Protein AF-A0A2G9TNI1-F1 (afdb_monomer_lite)

Secondary structure (DSSP, 8-state):
--HHHHHHHHHHHHHTT--EEE--GGGS-HHHHHHHHHHHHHTTSS-GGG-EEE-----TT--TTS-HHHHHHHHHHHHHTTS-S---BSS--HHHHHHHHTT-SS----B-

Sequence (112 aa):
TSPGEIKVALNAAIDAGYRLIDTAATYQNEEAIGETLKEMMNSGKVTRAELFITTKKNMKSQNHHVKVQDTWRGMEDVYKKGLTKAIGVSNYSPEQIERILKTSTVPIHNCQ

Foldseek 3Di:
DDLVVLLVVVVVCLVVPDQEAEEEVQVVCVVSNVVSVVVCCVVVSDHPVSHDYHYYYDCPDDDPVQALQNVVVVVVVCCVVVVDVAAAEEPDDPVSQVVNVVPDPHDHPDYD

pLDDT: mean 95.7, std 6.17, range [66.38, 98.69]

Structure (mmCIF, N/CA/C/O backbone):
data_AF-A0A2G9TNI1-F1
#
_entry.id   AF-A0A2G9TNI1-F1
#
loop_
_atom_site.group_PDB
_atom_site.id
_atom_site.type_symbol
_atom_site.label_atom_id
_atom_site.label_alt_id
_atom_site.label_comp_id
_atom_site.label_asym_id
_atom_site.label_entity_id
_atom_site.label_seq_id
_atom_site.pdbx_PDB_ins_code
_atom_site.Cartn_x
_atom_site.Cartn_y
_atom_site.Cartn_z
_atom_site.occupancy
_atom_site.B_iso_or_equiv
_atom_site.auth_seq_id
_atom_site.auth_comp_id
_atom_site.auth_asym_id
_atom_site.auth_atom_id
_atom_site.pdbx_PDB_model_num
ATOM 1 N N . THR A 1 1 ? -0.608 15.935 8.561 1.00 88.06 1 THR A N 1
ATOM 2 C CA . THR A 1 1 ? -1.802 15.654 9.380 1.00 88.06 1 THR A CA 1
ATOM 3 C C . THR A 1 1 ? -1.356 15.108 10.707 1.00 88.06 1 THR A C 1
ATOM 5 O O . THR A 1 1 ? -0.497 14.230 10.713 1.00 88.06 1 THR A O 1
ATOM 8 N N . SER A 1 2 ? -1.861 15.658 11.804 1.00 95.19 2 SER A N 1
ATOM 9 C CA . SER A 1 2 ? -1.506 15.203 13.151 1.00 95.19 2 SER A CA 1
ATOM 10 C C . SER A 1 2 ? -2.067 13.800 13.447 1.00 95.19 2 SER A C 1
ATOM 12 O O . SER A 1 2 ? -3.046 13.389 12.815 1.00 95.19 2 SER A O 1
ATOM 14 N N . PRO A 1 3 ? -1.503 13.061 14.423 1.00 96.75 3 PRO A N 1
ATOM 15 C CA . PRO A 1 3 ? -2.050 11.765 14.832 1.00 96.75 3 PRO A CA 1
ATOM 16 C C . PRO A 1 3 ? -3.519 11.830 15.277 1.00 96.75 3 PRO A C 1
ATOM 18 O O . PRO A 1 3 ? -4.310 10.956 14.929 1.00 96.75 3 PRO A O 1
ATOM 21 N N . GLY A 1 4 ? -3.911 12.895 15.988 1.00 96.88 4 GLY A N 1
ATOM 22 C CA . GLY A 1 4 ? -5.295 13.092 16.430 1.00 96.88 4 GLY A CA 1
ATOM 23 C C . GLY A 1 4 ? -6.272 13.250 15.262 1.00 96.88 4 GLY A C 1
ATOM 24 O O . GLY A 1 4 ? -7.307 12.587 15.229 1.00 96.88 4 GLY A O 1
ATOM 25 N N . GLU A 1 5 ? -5.918 14.058 14.262 1.00 98.00 5 GLU A N 1
ATOM 26 C CA . GLU A 1 5 ? -6.733 14.229 13.051 1.00 98.00 5 GLU A CA 1
ATOM 27 C C . GLU A 1 5 ? -6.846 12.929 12.242 1.00 98.00 5 GLU A C 1
ATOM 29 O O . GLU A 1 5 ? -7.920 12.620 11.730 1.00 98.00 5 GLU A O 1
ATOM 34 N N . ILE A 1 6 ? -5.772 12.134 12.163 1.00 98.19 6 ILE A N 1
ATOM 35 C CA . ILE A 1 6 ? -5.788 10.817 11.502 1.00 98.19 6 ILE A CA 1
ATOM 36 C C . ILE A 1 6 ? -6.761 9.875 12.203 1.00 98.19 6 ILE A C 1
ATOM 38 O O . ILE A 1 6 ? -7.570 9.225 11.540 1.00 98.19 6 ILE A O 1
ATOM 42 N N . LYS A 1 7 ? -6.730 9.838 13.539 1.00 98.12 7 LYS A N 1
ATOM 43 C CA . LYS A 1 7 ? -7.639 9.005 14.328 1.00 98.12 7 LYS A CA 1
ATOM 44 C C . LYS A 1 7 ? -9.099 9.383 14.102 1.00 98.12 7 LYS A C 1
ATOM 46 O O . LYS A 1 7 ? -9.932 8.494 13.915 1.00 98.12 7 LYS A O 1
ATOM 51 N N . VAL A 1 8 ? -9.407 10.680 14.089 1.00 98.56 8 VAL A N 1
ATOM 52 C CA . VAL A 1 8 ? -10.759 11.189 13.804 1.00 98.56 8 VAL A CA 1
ATOM 53 C C . VAL A 1 8 ? -11.194 10.805 12.388 1.00 98.56 8 VAL A C 1
ATOM 55 O O . VAL A 1 8 ? -12.265 10.222 12.217 1.00 98.56 8 VAL A O 1
ATOM 58 N N . ALA A 1 9 ? -10.349 11.062 11.387 1.00 98.50 9 ALA A N 1
ATOM 59 C CA . ALA A 1 9 ? -10.659 10.790 9.987 1.00 98.50 9 ALA A CA 1
ATOM 60 C C . ALA A 1 9 ? -10.880 9.295 9.711 1.00 98.50 9 ALA A C 1
ATOM 62 O O . ALA A 1 9 ? -11.858 8.927 9.062 1.00 98.50 9 ALA A O 1
ATOM 63 N N . LEU A 1 10 ? -10.014 8.421 10.236 1.00 98.44 10 LEU A N 1
ATOM 64 C CA . LEU A 1 10 ? -10.150 6.975 10.051 1.00 98.44 10 LEU A CA 1
ATOM 65 C C . LEU A 1 10 ? -11.392 6.422 10.750 1.00 98.44 10 LEU A C 1
ATOM 67 O O . LEU A 1 10 ? -12.065 5.572 10.175 1.00 98.44 10 LEU A O 1
ATOM 71 N N . ASN A 1 11 ? -11.730 6.902 11.953 1.00 98.31 11 ASN A N 1
ATOM 72 C CA . ASN A 1 11 ? -12.961 6.469 12.622 1.00 98.31 11 ASN A CA 1
ATOM 73 C C . ASN A 1 11 ? -14.185 6.824 11.782 1.00 98.31 11 ASN A C 1
ATOM 75 O O . ASN A 1 11 ? -14.967 5.934 11.461 1.00 98.31 11 ASN A O 1
ATOM 79 N N . ALA A 1 12 ? -14.291 8.088 11.364 1.00 98.69 12 ALA A N 1
ATOM 80 C CA . ALA A 1 12 ? -15.400 8.548 10.538 1.00 98.69 12 ALA A CA 1
ATOM 81 C C . ALA A 1 12 ? -15.510 7.756 9.223 1.00 98.69 12 ALA A C 1
ATOM 83 O O . ALA A 1 12 ? -16.606 7.353 8.841 1.00 98.69 12 ALA A O 1
ATOM 84 N N . ALA A 1 13 ? -14.387 7.482 8.550 1.00 98.69 13 ALA A N 1
ATOM 85 C CA . ALA A 1 13 ? -14.377 6.714 7.306 1.00 98.69 13 ALA A CA 1
ATOM 86 C C . ALA A 1 13 ? -14.834 5.257 7.510 1.00 98.69 13 ALA A C 1
ATOM 88 O O . ALA A 1 13 ? -15.675 4.764 6.758 1.00 98.69 13 ALA A O 1
ATOM 89 N N . ILE A 1 14 ? -14.319 4.568 8.533 1.00 98.44 14 ILE A N 1
ATOM 90 C CA . ILE A 1 14 ? -14.693 3.175 8.827 1.00 98.44 14 ILE A CA 1
ATOM 91 C C . ILE A 1 14 ? -16.171 3.072 9.224 1.00 98.44 14 ILE A C 1
ATOM 93 O O . ILE A 1 14 ? -16.853 2.162 8.740 1.00 98.44 14 ILE A O 1
ATOM 97 N N . ASP A 1 15 ? -16.664 4.014 10.036 1.00 98.44 15 ASP A N 1
ATOM 98 C CA . ASP A 1 15 ? -18.074 4.102 10.450 1.00 98.44 15 ASP A CA 1
ATOM 99 C C . ASP A 1 15 ? -19.000 4.385 9.259 1.00 98.44 15 ASP A C 1
ATOM 101 O O . ASP A 1 15 ? -20.104 3.851 9.188 1.00 98.44 15 ASP A O 1
ATOM 105 N N . ALA A 1 16 ? -18.523 5.147 8.272 1.00 98.62 16 ALA A N 1
ATOM 106 C CA . ALA A 1 16 ? -19.219 5.375 7.008 1.00 98.62 16 ALA A CA 1
ATOM 107 C C . ALA A 1 16 ? -19.125 4.193 6.017 1.00 98.62 16 ALA A C 1
ATOM 109 O O . ALA A 1 16 ? -19.655 4.279 4.911 1.00 98.62 16 ALA A O 1
ATOM 110 N N . GLY A 1 17 ? -18.455 3.094 6.381 1.00 98.44 17 GLY A N 1
ATOM 111 C CA . GLY A 1 17 ? -18.361 1.881 5.562 1.00 98.44 17 GLY A CA 1
ATOM 112 C C . GLY A 1 1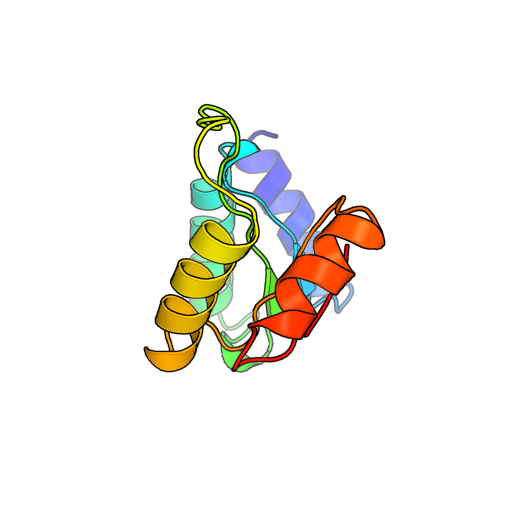7 ? -17.165 1.825 4.608 1.00 98.44 17 GLY A C 1
ATOM 113 O O . GLY A 1 17 ? -17.037 0.855 3.860 1.00 98.44 17 GLY A O 1
ATOM 114 N N . TYR A 1 18 ? -16.251 2.800 4.637 1.00 98.69 18 TYR A N 1
ATOM 115 C CA . TYR A 1 18 ? -15.033 2.725 3.829 1.00 98.69 18 TYR A CA 1
ATOM 116 C C . TYR A 1 18 ? -14.156 1.560 4.287 1.00 98.69 18 TYR A C 1
ATOM 118 O O . TYR A 1 18 ? -14.072 1.237 5.473 1.00 98.69 18 TYR A O 1
ATOM 126 N N . ARG A 1 19 ? -13.492 0.923 3.323 1.00 98.62 19 ARG A N 1
ATOM 127 C CA . ARG A 1 19 ? -12.570 -0.201 3.547 1.00 98.62 19 ARG A CA 1
ATOM 128 C C . ARG A 1 19 ? -11.253 -0.071 2.787 1.00 98.62 19 ARG A C 1
ATOM 130 O O . ARG A 1 19 ? -10.334 -0.848 3.025 1.00 98.62 19 ARG A O 1
ATOM 137 N N . LEU A 1 20 ? -11.146 0.930 1.914 1.00 98.56 20 LEU A N 1
ATOM 138 C CA . LEU A 1 20 ? -9.922 1.283 1.210 1.00 98.56 20 LEU A CA 1
ATOM 139 C C . LEU A 1 20 ? -9.258 2.469 1.909 1.00 98.56 20 LEU A C 1
ATOM 141 O O . LEU A 1 20 ? -9.889 3.505 2.107 1.00 98.56 20 LEU A O 1
ATOM 145 N N . ILE A 1 21 ? -7.982 2.315 2.251 1.00 98.44 21 ILE A N 1
ATOM 146 C CA . ILE A 1 21 ? -7.146 3.357 2.845 1.00 98.44 21 ILE A CA 1
ATOM 147 C C . ILE A 1 21 ? -5.941 3.561 1.933 1.00 98.44 21 ILE A C 1
ATOM 149 O O . ILE A 1 21 ? -5.129 2.655 1.753 1.00 98.44 21 ILE A O 1
ATOM 153 N N . ASP A 1 22 ? -5.829 4.752 1.354 1.00 98.44 22 ASP A N 1
ATOM 154 C CA . ASP A 1 22 ? -4.712 5.141 0.500 1.00 98.44 22 ASP A CA 1
ATOM 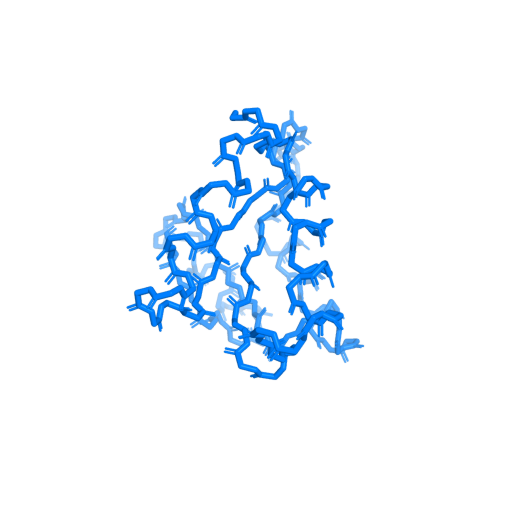155 C C . ASP A 1 22 ? -3.753 6.053 1.276 1.00 98.44 22 ASP A C 1
ATOM 157 O O . ASP A 1 22 ? -4.148 7.083 1.821 1.00 98.44 22 ASP A O 1
ATOM 161 N N . THR A 1 23 ? -2.488 5.652 1.358 1.00 98.06 23 THR A N 1
ATOM 162 C CA . THR A 1 23 ? -1.417 6.413 2.006 1.00 98.06 23 THR A CA 1
ATOM 163 C C . THR A 1 23 ? -0.146 6.406 1.147 1.00 98.06 23 THR A C 1
ATOM 165 O O . THR A 1 23 ? -0.122 5.882 0.029 1.00 98.06 23 THR A O 1
ATOM 168 N N . ALA A 1 24 ? 0.915 7.053 1.621 1.00 96.81 24 ALA A N 1
ATOM 169 C CA . ALA A 1 24 ? 2.231 7.076 1.002 1.00 96.81 24 ALA A CA 1
ATOM 170 C C . ALA A 1 24 ? 3.307 7.379 2.047 1.00 96.81 24 ALA A C 1
ATOM 172 O O . ALA A 1 24 ? 3.134 8.268 2.882 1.00 96.81 24 ALA A O 1
ATOM 173 N N . ALA A 1 25 ? 4.484 6.772 1.899 1.00 95.00 25 ALA A N 1
ATOM 174 C CA . ALA A 1 25 ? 5.617 7.028 2.789 1.00 95.00 25 ALA A CA 1
ATOM 175 C C . ALA A 1 25 ? 6.034 8.513 2.838 1.00 95.00 25 ALA A C 1
ATOM 177 O O . ALA A 1 25 ? 6.525 9.004 3.853 1.00 95.00 25 ALA A O 1
ATOM 178 N N . THR A 1 26 ? 5.810 9.274 1.758 1.00 94.62 26 THR A N 1
ATOM 179 C CA . THR A 1 26 ? 6.149 10.708 1.725 1.00 94.62 26 THR A CA 1
ATOM 180 C C . THR A 1 26 ? 5.290 11.563 2.664 1.00 94.62 26 THR A C 1
ATOM 182 O O . THR A 1 26 ? 5.725 12.651 3.053 1.00 94.62 26 THR A O 1
ATOM 185 N N . TYR A 1 27 ? 4.095 11.089 3.039 1.00 94.75 27 TYR A N 1
ATOM 186 C CA . TYR A 1 27 ? 3.189 11.802 3.942 1.00 94.75 27 TYR A CA 1
ATOM 187 C C . TYR A 1 27 ? 3.698 11.814 5.387 1.00 94.75 27 TYR A C 1
ATOM 189 O O . TYR A 1 27 ? 3.270 12.666 6.161 1.00 94.75 27 TYR A O 1
ATOM 197 N N . GLN A 1 28 ? 4.648 10.929 5.730 1.00 94.31 28 GLN A N 1
ATOM 198 C CA . GLN A 1 28 ? 5.302 10.871 7.047 1.00 94.31 28 GLN A CA 1
ATOM 199 C C . GLN A 1 28 ? 4.304 10.733 8.205 1.00 94.31 28 GLN A C 1
ATOM 201 O O . GLN A 1 28 ? 4.474 11.316 9.271 1.00 94.31 28 GLN A O 1
ATOM 206 N N . ASN A 1 29 ? 3.234 9.976 7.973 1.00 96.94 29 ASN A N 1
ATOM 207 C CA . ASN A 1 29 ? 2.162 9.760 8.937 1.00 96.94 29 ASN A CA 1
ATOM 208 C C . ASN A 1 29 ? 1.623 8.315 8.934 1.00 96.94 29 ASN A C 1
ATOM 210 O O . ASN A 1 29 ? 0.593 8.040 9.546 1.00 96.94 29 ASN A O 1
ATOM 214 N N . GLU A 1 30 ? 2.319 7.389 8.264 1.00 98.00 30 GLU A N 1
ATOM 215 C CA . GLU A 1 30 ? 1.934 5.972 8.198 1.00 98.00 30 GLU A CA 1
ATOM 216 C C . GLU A 1 30 ? 1.959 5.291 9.569 1.00 98.00 30 GLU A C 1
ATOM 218 O O . GLU A 1 30 ? 1.159 4.391 9.805 1.00 98.00 30 GLU A O 1
ATOM 223 N N . GLU A 1 31 ? 2.816 5.750 10.485 1.00 98.00 31 GLU A N 1
ATOM 224 C CA . GLU A 1 31 ? 2.853 5.269 11.870 1.00 98.00 31 GLU A CA 1
ATOM 225 C C . GLU A 1 31 ? 1.525 5.544 12.586 1.00 98.00 31 GLU A C 1
ATOM 227 O O . GLU A 1 31 ? 0.863 4.608 13.025 1.00 98.00 31 GLU A O 1
ATOM 232 N N . ALA A 1 32 ? 1.056 6.796 12.580 1.00 98.38 32 ALA A N 1
ATOM 233 C CA . ALA A 1 32 ? -0.222 7.168 13.189 1.00 98.38 32 ALA A CA 1
ATOM 234 C C . ALA A 1 32 ? -1.426 6.444 12.552 1.00 98.38 32 ALA A C 1
ATOM 236 O O . ALA A 1 32 ? -2.380 6.078 13.246 1.00 98.38 32 ALA A O 1
ATOM 237 N N . ILE A 1 33 ? -1.389 6.213 11.233 1.00 98.56 33 ILE A N 1
ATOM 238 C CA . ILE A 1 33 ? -2.396 5.399 10.531 1.00 98.56 33 ILE A CA 1
ATOM 239 C C . ILE A 1 33 ? -2.346 3.953 11.042 1.00 98.56 33 ILE A C 1
ATOM 241 O O . ILE A 1 33 ? -3.380 3.394 11.406 1.00 98.56 33 ILE A O 1
ATOM 245 N N . GLY A 1 34 ? -1.157 3.351 11.095 1.00 98.50 34 GLY A N 1
ATOM 246 C CA . GLY A 1 34 ? -0.952 1.973 11.535 1.00 98.50 34 GLY A CA 1
ATOM 247 C C . GLY A 1 34 ? -1.380 1.737 12.983 1.00 98.50 34 GLY A C 1
ATOM 248 O O . GLY A 1 34 ? -2.072 0.756 13.257 1.00 98.50 34 GLY A O 1
ATOM 249 N N . GLU A 1 35 ? -1.032 2.647 13.893 1.00 98.56 35 GLU A N 1
ATOM 250 C CA . GLU A 1 35 ? -1.457 2.605 15.297 1.00 98.56 35 GLU A CA 1
ATOM 251 C C . GLU A 1 35 ? -2.980 2.677 15.424 1.00 98.56 35 GLU A C 1
ATOM 253 O O . GLU A 1 35 ? -3.587 1.826 16.075 1.00 98.56 35 GLU A O 1
ATOM 258 N N . THR A 1 36 ? -3.613 3.621 14.724 1.00 98.56 36 THR A N 1
ATOM 259 C CA . THR A 1 36 ? -5.075 3.771 14.735 1.00 98.56 36 THR A CA 1
ATOM 260 C C . THR A 1 36 ? -5.775 2.508 14.226 1.00 98.56 36 THR A C 1
ATOM 262 O O . THR A 1 36 ? -6.713 2.019 14.857 1.00 98.56 36 THR A O 1
ATOM 265 N N . LEU A 1 37 ? -5.323 1.943 13.102 1.00 98.56 37 LEU A N 1
ATOM 266 C CA . LEU A 1 37 ? -5.915 0.717 12.557 1.00 98.56 37 LEU A CA 1
ATOM 267 C C . LEU A 1 37 ? -5.696 -0.479 13.481 1.00 98.56 37 LEU A C 1
ATOM 269 O O . LEU A 1 37 ? -6.588 -1.314 13.621 1.00 98.56 37 LEU A O 1
ATOM 273 N N . LYS A 1 38 ? -4.539 -0.561 14.143 1.00 98.69 38 LYS A N 1
ATOM 274 C CA . LYS A 1 38 ? -4.262 -1.599 15.139 1.00 98.69 38 LYS A CA 1
ATOM 275 C C . LYS A 1 38 ? -5.228 -1.512 16.319 1.00 98.69 38 LYS A C 1
ATOM 277 O O . LYS A 1 38 ? -5.773 -2.537 16.714 1.00 98.69 38 LYS A O 1
ATOM 282 N N . GLU A 1 39 ? -5.481 -0.317 16.850 1.00 98.50 39 GLU A N 1
ATOM 283 C CA . GLU A 1 39 ? -6.479 -0.115 17.909 1.00 98.50 39 GLU A CA 1
ATOM 284 C C . GLU A 1 39 ? -7.881 -0.561 17.472 1.00 98.50 39 GLU A C 1
ATOM 286 O O . GLU A 1 39 ? -8.550 -1.286 18.206 1.00 98.50 39 GLU A O 1
ATOM 291 N N . MET A 1 40 ? -8.309 -0.181 16.264 1.00 98.44 40 MET A N 1
ATOM 292 C CA . MET A 1 40 ? -9.615 -0.569 15.713 1.00 98.44 40 MET A CA 1
ATOM 293 C C . MET A 1 40 ? -9.743 -2.078 15.497 1.00 98.44 40 MET A C 1
ATOM 295 O O . MET A 1 40 ? -10.806 -2.648 15.735 1.00 98.44 40 MET A O 1
ATOM 299 N N . MET A 1 41 ? -8.670 -2.736 15.054 1.00 98.50 41 MET A N 1
ATOM 300 C CA . MET A 1 41 ? -8.657 -4.191 14.917 1.00 98.50 41 MET A CA 1
ATOM 301 C C . MET A 1 41 ? -8.710 -4.886 16.276 1.00 98.50 41 MET A C 1
ATOM 303 O O . MET A 1 41 ? -9.459 -5.846 16.442 1.00 98.50 41 MET A O 1
ATOM 307 N N . ASN A 1 42 ? -7.982 -4.373 17.267 1.00 98.50 42 ASN A N 1
ATOM 308 C CA . ASN A 1 42 ? -7.994 -4.917 18.624 1.00 98.50 42 ASN A CA 1
ATOM 309 C C . ASN A 1 42 ? -9.355 -4.751 19.317 1.00 98.50 42 ASN A C 1
ATOM 311 O O . ASN A 1 42 ? -9.724 -5.596 20.128 1.00 98.50 42 ASN A O 1
ATOM 315 N N . SER A 1 43 ? -10.106 -3.689 19.009 1.00 98.12 43 SER A N 1
ATOM 316 C CA . SER A 1 43 ? -11.462 -3.487 19.536 1.00 98.12 43 SER A CA 1
ATOM 317 C C . SER A 1 43 ? -12.543 -4.268 18.782 1.00 98.12 43 SER A C 1
ATOM 319 O O . SER A 1 43 ? -13.700 -4.250 19.195 1.00 98.12 43 SER A O 1
ATOM 321 N N . GLY A 1 44 ? -12.192 -4.939 17.680 1.00 98.19 44 GLY A N 1
ATOM 322 C CA . GLY A 1 44 ? -13.141 -5.648 16.820 1.00 98.19 44 GLY A CA 1
ATOM 323 C C . GLY A 1 44 ? -13.960 -4.741 15.897 1.00 98.19 44 GLY A C 1
ATOM 324 O O . GLY A 1 44 ? -14.901 -5.218 15.270 1.00 98.19 44 GLY A O 1
ATOM 325 N N . LYS A 1 45 ? -13.616 -3.450 15.780 1.00 98.31 45 LYS A N 1
ATOM 326 C CA . LYS A 1 45 ? -14.317 -2.490 14.906 1.00 98.31 45 LYS A CA 1
ATOM 327 C C . LYS A 1 45 ? -14.145 -2.810 13.416 1.00 98.31 45 LYS A C 1
ATOM 329 O O . LYS A 1 45 ? -15.030 -2.516 12.619 1.00 98.31 45 LYS A O 1
ATOM 334 N N . VAL A 1 46 ? -13.008 -3.390 13.039 1.00 98.38 46 VAL A N 1
ATOM 335 C CA . VAL A 1 46 ? -12.723 -3.878 11.682 1.00 98.38 46 VAL A CA 1
ATOM 336 C C . VAL A 1 46 ? -11.695 -5.002 11.750 1.00 98.38 46 VAL A C 1
ATOM 338 O O . VAL A 1 46 ? -10.882 -5.045 12.666 1.00 98.38 46 VAL A O 1
ATOM 341 N N . THR A 1 47 ? -11.678 -5.904 10.781 1.00 98.56 47 THR A N 1
ATOM 342 C CA . THR A 1 47 ? -10.658 -6.950 10.654 1.00 98.56 47 THR A CA 1
ATOM 343 C C . THR A 1 47 ? -9.637 -6.609 9.569 1.00 98.56 47 THR A C 1
ATOM 345 O O . THR A 1 47 ? -9.908 -5.869 8.624 1.00 98.56 47 THR A O 1
ATOM 348 N N . ARG A 1 48 ? -8.439 -7.208 9.640 1.00 98.38 48 ARG A N 1
ATOM 349 C CA . ARG A 1 48 ? -7.409 -7.017 8.603 1.00 98.38 48 ARG A CA 1
ATOM 350 C C . ARG A 1 48 ? -7.892 -7.422 7.208 1.00 98.38 48 ARG A C 1
ATOM 352 O O . ARG A 1 48 ? -7.463 -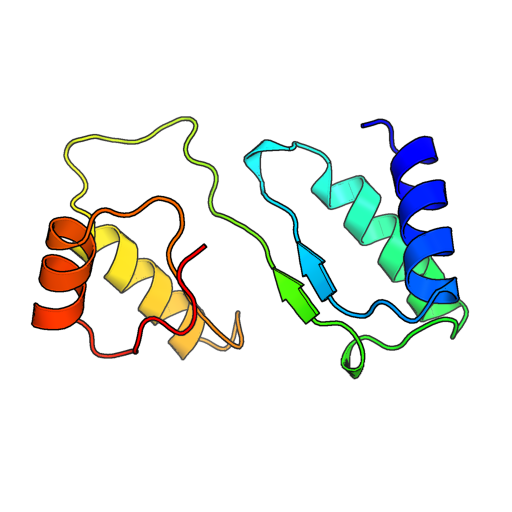6.806 6.234 1.00 98.38 48 ARG A O 1
ATOM 359 N N . ALA A 1 49 ? -8.724 -8.460 7.114 1.00 98.12 49 ALA A N 1
ATOM 360 C CA . ALA A 1 49 ? -9.219 -8.997 5.848 1.00 98.12 49 ALA A CA 1
ATOM 361 C C . ALA A 1 49 ? -10.243 -8.075 5.170 1.00 98.12 49 ALA A C 1
ATOM 363 O O . ALA A 1 49 ? -10.346 -8.085 3.948 1.00 98.12 49 ALA A O 1
ATOM 364 N N . GLU A 1 50 ? -10.955 -7.254 5.943 1.00 98.31 50 GLU A N 1
ATOM 365 C CA . GLU A 1 50 ? -11.876 -6.253 5.400 1.00 98.31 50 GLU A CA 1
ATOM 366 C C . GLU A 1 50 ? -11.153 -5.042 4.807 1.00 98.31 50 GLU A C 1
ATOM 368 O O . GLU A 1 50 ? -11.746 -4.323 4.015 1.00 98.31 50 GLU A O 1
ATOM 373 N N . LEU A 1 51 ? -9.895 -4.789 5.186 1.00 98.62 51 LEU A N 1
ATOM 374 C CA . LEU A 1 51 ? -9.163 -3.593 4.774 1.00 98.62 51 LEU A CA 1
ATOM 375 C C . LEU A 1 51 ? -8.312 -3.819 3.521 1.00 98.62 51 LEU A C 1
ATOM 377 O O . LEU A 1 51 ? -7.448 -4.703 3.468 1.00 98.62 51 LEU A O 1
ATOM 381 N N . PHE A 1 52 ? -8.460 -2.908 2.562 1.00 98.56 52 PHE A N 1
ATOM 382 C CA . PHE A 1 52 ? -7.534 -2.709 1.455 1.00 98.56 52 PHE A CA 1
ATOM 383 C C . PHE A 1 52 ? -6.650 -1.493 1.752 1.00 98.56 52 PHE A C 1
ATOM 385 O O . PHE A 1 52 ? -7.139 -0.371 1.832 1.00 98.56 52 PHE A O 1
ATOM 392 N N . ILE A 1 53 ? -5.343 -1.702 1.922 1.00 98.56 53 ILE A N 1
ATOM 393 C CA . ILE A 1 53 ? -4.399 -0.631 2.270 1.00 98.56 53 ILE A CA 1
ATOM 394 C C . ILE A 1 53 ? -3.403 -0.459 1.125 1.00 98.56 53 ILE A C 1
ATOM 396 O O . ILE A 1 53 ? -2.690 -1.405 0.783 1.00 98.56 53 ILE A O 1
ATOM 400 N N . THR A 1 54 ? -3.333 0.749 0.572 1.00 98.56 54 THR A N 1
ATOM 401 C CA . THR A 1 54 ? -2.369 1.137 -0.464 1.00 98.56 54 THR A CA 1
ATOM 402 C C . THR A 1 54 ? -1.296 2.028 0.151 1.00 98.56 54 THR A C 1
ATOM 404 O O . THR A 1 54 ? -1.621 3.012 0.808 1.00 98.56 54 THR A O 1
ATOM 407 N N . THR A 1 55 ? -0.019 1.725 -0.095 1.00 98.12 55 THR A N 1
ATOM 408 C CA . THR A 1 55 ? 1.102 2.646 0.163 1.00 98.12 55 THR A CA 1
ATOM 409 C C . THR A 1 55 ? 1.917 2.871 -1.111 1.00 98.12 55 THR A C 1
ATOM 411 O O . THR A 1 55 ? 1.794 2.133 -2.092 1.00 98.12 55 THR A O 1
ATOM 414 N N . LYS A 1 56 ? 2.755 3.907 -1.105 1.00 96.69 56 LYS A N 1
ATOM 415 C CA . LYS A 1 56 ? 3.587 4.338 -2.228 1.00 96.69 56 LYS A CA 1
ATOM 416 C C . LYS A 1 56 ? 5.024 4.499 -1.759 1.00 96.69 56 LYS A C 1
ATOM 418 O O . LYS A 1 56 ? 5.284 5.086 -0.705 1.00 96.69 56 LYS A O 1
ATOM 423 N N . LYS A 1 57 ? 5.962 4.025 -2.581 1.00 91.38 57 LYS A N 1
ATOM 424 C CA . LYS A 1 57 ? 7.401 4.201 -2.359 1.00 91.38 57 LYS A CA 1
ATOM 425 C C . LYS A 1 57 ? 7.735 5.691 -2.229 1.00 91.38 57 LYS A C 1
ATOM 427 O O . LYS A 1 57 ? 7.278 6.510 -3.021 1.00 91.38 57 LYS A O 1
ATOM 432 N N . ASN A 1 58 ? 8.579 6.033 -1.258 1.00 84.44 58 ASN A N 1
ATOM 433 C CA . ASN A 1 58 ? 9.085 7.392 -1.104 1.00 84.44 58 ASN A CA 1
ATOM 434 C C . ASN A 1 58 ? 9.993 7.774 -2.291 1.00 84.44 58 ASN A C 1
ATOM 436 O O . ASN A 1 58 ? 10.951 7.066 -2.605 1.00 84.44 58 ASN A O 1
ATOM 440 N N . MET A 1 59 ? 9.692 8.906 -2.933 1.00 74.38 59 MET A N 1
ATOM 441 C CA . MET A 1 59 ? 10.405 9.418 -4.109 1.00 74.38 59 MET A CA 1
ATOM 442 C C . MET A 1 59 ? 11.379 10.565 -3.770 1.00 74.38 59 MET A C 1
ATOM 444 O O . MET A 1 59 ? 11.981 11.127 -4.678 1.00 74.38 59 MET A O 1
ATOM 448 N N . LYS A 1 60 ? 11.569 10.926 -2.490 1.00 70.12 60 LYS 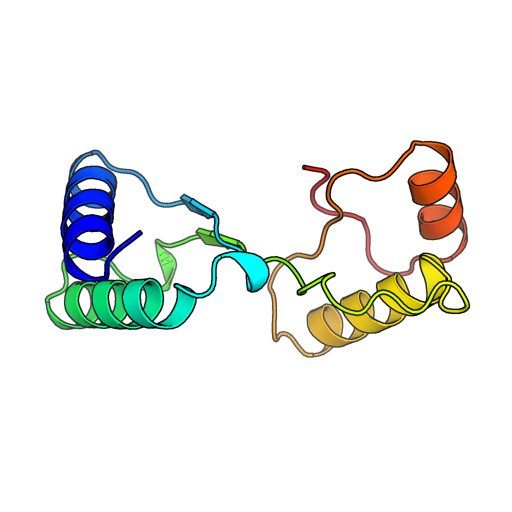A N 1
ATOM 449 C CA . LYS A 1 60 ? 12.409 12.076 -2.086 1.00 70.12 60 LYS A CA 1
ATOM 450 C C . LYS A 1 60 ? 13.882 11.989 -2.524 1.00 70.12 60 LYS A C 1
ATOM 452 O O . LYS A 1 60 ? 14.551 13.012 -2.566 1.00 70.12 60 LYS A O 1
ATOM 457 N N . SER A 1 61 ? 14.383 10.803 -2.870 1.00 66.38 61 SER A N 1
ATOM 458 C CA . SER A 1 61 ? 15.755 10.579 -3.351 1.00 66.38 61 SER A CA 1
ATOM 459 C C . SER A 1 61 ? 15.784 9.761 -4.649 1.00 66.38 61 SER A C 1
ATOM 461 O O . SER A 1 61 ? 16.459 8.737 -4.757 1.00 66.38 61 SER A O 1
ATOM 463 N N . GLN A 1 62 ? 15.017 10.195 -5.652 1.00 67.75 62 GLN A N 1
ATOM 464 C CA . GLN A 1 62 ? 15.058 9.601 -6.992 1.00 67.75 62 GLN A CA 1
ATOM 465 C C . GLN A 1 62 ? 16.461 9.724 -7.603 1.00 67.75 62 GLN A C 1
ATOM 467 O O . GLN A 1 62 ? 16.925 10.812 -7.940 1.00 67.75 62 GLN A O 1
ATOM 472 N N . ASN A 1 63 ? 17.134 8.586 -7.775 1.00 79.12 63 ASN A N 1
ATOM 473 C CA . ASN A 1 63 ? 18.336 8.505 -8.590 1.00 79.12 63 ASN A CA 1
ATOM 474 C C . ASN A 1 63 ? 17.924 8.394 -10.065 1.00 79.12 63 ASN A C 1
ATOM 476 O O . ASN A 1 63 ? 17.418 7.357 -10.488 1.00 79.12 63 ASN A O 1
ATOM 480 N N . HIS A 1 64 ? 18.178 9.446 -10.845 1.00 77.56 64 HIS A N 1
ATOM 481 C CA . HIS A 1 64 ? 17.804 9.538 -12.261 1.00 77.56 64 HIS A CA 1
ATOM 482 C C . HIS A 1 64 ? 18.501 8.503 -13.166 1.00 77.56 64 HIS A C 1
ATOM 484 O O . HIS A 1 64 ? 18.081 8.307 -14.304 1.00 77.56 64 HIS A O 1
ATOM 490 N N . HIS A 1 65 ? 19.533 7.807 -12.676 1.00 85.62 65 HIS A N 1
ATOM 491 C CA . HIS A 1 65 ? 20.146 6.683 -13.390 1.00 85.62 65 HIS A CA 1
ATOM 492 C C . HIS A 1 65 ? 19.346 5.379 -13.272 1.00 85.62 65 HIS A C 1
ATOM 494 O O . HIS A 1 65 ? 19.556 4.462 -14.068 1.00 85.62 65 HIS A O 1
ATOM 500 N N . VAL A 1 66 ? 18.427 5.279 -12.306 1.00 86.81 66 VAL A N 1
ATOM 501 C CA . VAL A 1 66 ? 17.556 4.110 -12.146 1.00 86.81 66 VAL A CA 1
ATOM 502 C C . VAL A 1 66 ? 16.418 4.205 -13.152 1.00 86.81 66 VAL A C 1
ATOM 504 O O . VAL A 1 66 ? 15.634 5.155 -13.142 1.00 86.81 66 VAL A O 1
ATOM 507 N N . LYS A 1 67 ? 16.291 3.205 -14.026 1.00 92.12 67 LYS A N 1
ATOM 508 C CA . LYS A 1 67 ? 15.209 3.183 -15.013 1.00 92.12 67 LYS A CA 1
ATOM 509 C C . LYS A 1 67 ? 13.910 2.712 -14.359 1.00 92.12 67 LYS A C 1
ATOM 511 O O . LYS A 1 67 ? 13.913 1.940 -13.398 1.00 92.12 67 LYS A O 1
ATOM 516 N N . VAL A 1 68 ? 12.778 3.105 -14.944 1.00 92.81 68 VAL A N 1
ATOM 517 C CA . VAL A 1 68 ? 11.449 2.644 -14.501 1.00 92.81 68 VAL A CA 1
ATOM 518 C C . VAL A 1 68 ? 11.337 1.116 -14.499 1.00 92.81 68 VAL A C 1
ATOM 520 O O . VAL A 1 68 ? 10.749 0.554 -13.583 1.00 92.81 68 VAL A O 1
ATOM 523 N N . GLN A 1 69 ? 11.981 0.434 -15.453 1.00 95.06 69 GLN A N 1
ATOM 524 C CA . GLN A 1 69 ? 12.000 -1.029 -15.513 1.00 95.06 69 GLN A CA 1
ATOM 525 C C . GLN A 1 69 ? 12.773 -1.656 -14.347 1.00 95.06 69 GLN A C 1
ATOM 527 O O . GLN A 1 69 ? 12.357 -2.683 -13.823 1.00 95.06 69 GLN A O 1
ATOM 532 N N . ASP A 1 70 ? 13.870 -1.033 -13.906 1.00 94.31 70 ASP A N 1
ATOM 533 C CA . ASP A 1 70 ? 14.653 -1.535 -12.772 1.00 94.31 70 ASP A CA 1
ATOM 534 C C . ASP A 1 70 ? 13.864 -1.380 -11.466 1.00 94.31 70 ASP A C 1
ATOM 536 O O . ASP A 1 70 ? 13.830 -2.292 -10.641 1.00 94.31 70 ASP A O 1
ATOM 540 N N . THR A 1 71 ? 13.147 -0.261 -11.314 1.00 94.00 71 THR A N 1
ATOM 541 C CA . THR A 1 71 ? 12.216 -0.080 -10.191 1.00 94.00 71 THR A CA 1
ATOM 542 C C . THR A 1 71 ? 11.073 -1.093 -10.249 1.00 94.00 71 THR A C 1
ATOM 544 O O . THR A 1 71 ? 10.737 -1.676 -9.219 1.00 94.00 71 THR A O 1
ATOM 547 N N . TRP A 1 72 ? 10.507 -1.344 -11.435 1.00 96.88 72 TRP A N 1
ATOM 548 C CA . TRP A 1 72 ? 9.430 -2.318 -11.601 1.00 96.88 72 TRP A CA 1
ATOM 549 C C . TRP A 1 72 ? 9.868 -3.732 -11.220 1.00 96.88 72 TRP A C 1
ATOM 551 O O . TRP A 1 72 ? 9.157 -4.379 -10.463 1.00 96.88 72 TRP A O 1
ATOM 561 N N . ARG A 1 73 ? 11.065 -4.186 -11.621 1.00 96.94 73 ARG A N 1
ATOM 562 C CA . ARG A 1 73 ? 11.601 -5.498 -11.195 1.00 96.94 73 ARG A CA 1
ATOM 563 C C . ARG A 1 73 ? 11.631 -5.647 -9.672 1.00 96.94 73 ARG A C 1
ATOM 565 O O . ARG A 1 73 ? 11.210 -6.673 -9.153 1.00 96.94 73 ARG A O 1
ATOM 572 N N . GLY A 1 74 ? 12.042 -4.602 -8.950 1.00 96.12 74 GLY A N 1
ATOM 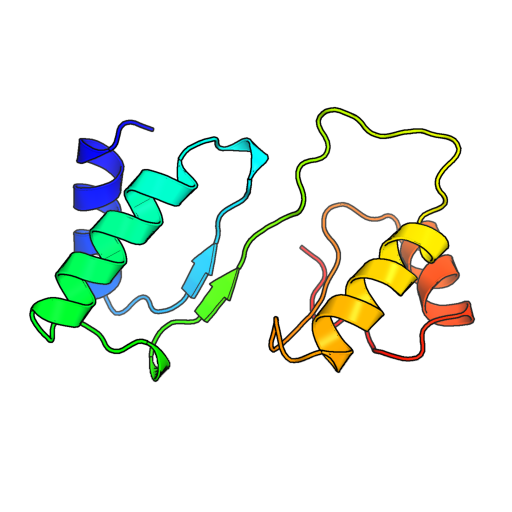573 C CA . GLY A 1 74 ? 11.983 -4.602 -7.485 1.00 96.12 74 GLY A CA 1
ATOM 574 C C . GLY A 1 74 ? 10.554 -4.724 -6.940 1.00 96.12 74 GLY A C 1
ATOM 575 O O . GLY A 1 74 ? 10.327 -5.428 -5.959 1.00 96.12 74 GLY A O 1
ATOM 576 N N . MET A 1 75 ? 9.572 -4.091 -7.589 1.00 97.62 75 MET A N 1
ATOM 577 C CA . MET A 1 75 ? 8.154 -4.258 -7.241 1.00 97.62 75 MET A CA 1
ATOM 578 C C . MET A 1 75 ? 7.667 -5.688 -7.517 1.00 97.62 75 MET A C 1
ATOM 580 O O . MET A 1 75 ? 6.942 -6.249 -6.694 1.00 97.62 75 MET A O 1
ATOM 584 N N . GLU A 1 76 ? 8.097 -6.308 -8.621 1.00 98.50 76 GLU A N 1
ATOM 585 C CA . GLU A 1 76 ? 7.790 -7.713 -8.917 1.00 98.50 76 GLU A CA 1
ATOM 586 C C . GLU A 1 76 ? 8.343 -8.653 -7.842 1.00 98.50 76 GLU A C 1
ATOM 588 O O . GLU A 1 76 ? 7.652 -9.592 -7.454 1.00 98.50 76 GLU A O 1
ATOM 593 N N . ASP A 1 77 ? 9.540 -8.394 -7.312 1.00 98.25 77 ASP A N 1
ATOM 594 C CA . ASP A 1 77 ? 10.109 -9.191 -6.220 1.00 98.25 77 ASP A CA 1
ATOM 595 C C . ASP A 1 77 ? 9.280 -9.077 -4.935 1.00 98.25 77 ASP A C 1
ATOM 597 O O . ASP A 1 77 ? 9.035 -10.080 -4.264 1.00 98.25 77 ASP A O 1
ATOM 601 N N . VAL A 1 78 ? 8.816 -7.873 -4.587 1.00 97.69 78 VAL A N 1
ATOM 602 C CA . VAL A 1 78 ? 7.940 -7.651 -3.419 1.00 97.69 78 VAL A CA 1
ATOM 603 C C . VAL A 1 78 ? 6.609 -8.390 -3.593 1.00 97.69 78 VAL A C 1
ATOM 605 O O . VAL A 1 78 ? 6.121 -9.009 -2.643 1.00 97.69 78 VAL A O 1
ATOM 608 N N . TYR A 1 79 ? 6.051 -8.384 -4.806 1.00 98.44 79 TYR A N 1
ATOM 609 C CA . TYR A 1 79 ? 4.846 -9.141 -5.151 1.00 98.44 79 TYR A CA 1
ATOM 610 C C . TYR A 1 79 ? 5.070 -10.657 -5.052 1.00 98.44 79 TYR A C 1
ATOM 612 O O . TYR A 1 79 ? 4.335 -11.345 -4.347 1.00 98.44 79 TYR A O 1
ATOM 620 N N . LYS A 1 80 ? 6.121 -11.183 -5.693 1.00 98.38 80 LYS A N 1
ATOM 621 C CA . LYS A 1 80 ? 6.449 -12.622 -5.716 1.00 98.38 80 LYS A CA 1
ATOM 622 C C . LYS A 1 80 ? 6.784 -13.172 -4.327 1.00 98.38 80 LYS A C 1
ATOM 624 O O . LYS A 1 80 ? 6.496 -14.331 -4.049 1.00 98.38 80 LYS A O 1
ATOM 629 N N . LYS A 1 81 ? 7.335 -12.343 -3.433 1.00 98.38 81 LYS A N 1
ATOM 630 C CA . LYS A 1 81 ? 7.553 -12.676 -2.011 1.00 98.38 81 LYS A CA 1
ATOM 631 C C . LYS A 1 81 ? 6.269 -12.668 -1.170 1.00 98.38 81 LYS A C 1
ATOM 633 O O . LYS A 1 81 ? 6.326 -12.990 0.012 1.00 98.38 81 LYS A O 1
ATOM 638 N N . GLY A 1 82 ? 5.126 -12.272 -1.734 1.00 98.12 82 GLY A N 1
ATOM 639 C CA . GLY A 1 82 ? 3.843 -12.214 -1.031 1.00 98.12 82 GLY A CA 1
ATOM 640 C C . GLY A 1 82 ? 3.720 -11.069 -0.021 1.00 98.12 82 GLY A C 1
ATOM 641 O O . GLY A 1 82 ? 2.771 -11.058 0.763 1.00 98.12 82 GLY A O 1
ATOM 642 N N . LEU A 1 83 ? 4.646 -10.101 -0.037 1.00 98.00 83 LEU A N 1
ATOM 643 C CA . LEU A 1 83 ? 4.639 -8.941 0.867 1.00 98.00 83 LEU A CA 1
ATOM 644 C C . LEU A 1 83 ? 3.529 -7.940 0.515 1.00 98.00 83 LEU A C 1
ATOM 646 O O . LEU A 1 83 ? 3.074 -7.181 1.366 1.00 98.00 83 LEU A O 1
ATOM 650 N N . THR A 1 84 ? 3.076 -7.960 -0.736 1.00 98.25 84 THR A N 1
ATOM 651 C CA . THR A 1 84 ? 1.895 -7.239 -1.210 1.00 98.25 84 THR A CA 1
ATOM 652 C C . THR A 1 84 ? 1.019 -8.161 -2.054 1.00 98.25 84 THR A C 1
ATOM 654 O O . THR A 1 84 ? 1.502 -9.123 -2.648 1.00 98.25 84 THR A O 1
ATOM 657 N N . LYS A 1 85 ? -0.283 -7.864 -2.109 1.00 98.12 85 LYS A N 1
ATOM 658 C CA . LYS A 1 85 ? -1.262 -8.582 -2.942 1.00 98.12 85 LYS A CA 1
ATOM 659 C C . LYS A 1 85 ? -1.379 -8.016 -4.357 1.00 98.12 85 LYS A C 1
ATOM 661 O O . LYS A 1 85 ? -1.876 -8.709 -5.235 1.00 98.12 85 LYS A O 1
ATOM 666 N N . ALA A 1 86 ? -0.937 -6.778 -4.569 1.00 98.56 86 ALA A N 1
ATOM 667 C CA . ALA A 1 86 ? -0.964 -6.093 -5.855 1.00 98.56 86 ALA A CA 1
ATOM 668 C C . ALA A 1 86 ? 0.174 -5.067 -5.937 1.00 98.56 86 ALA A C 1
ATOM 670 O O . ALA A 1 86 ? 0.657 -4.563 -4.920 1.00 98.56 86 ALA A O 1
ATOM 671 N N . ILE A 1 87 ? 0.592 -4.752 -7.158 1.00 98.56 87 ILE A N 1
ATOM 672 C CA . ILE A 1 87 ? 1.572 -3.702 -7.460 1.00 98.56 87 ILE A CA 1
ATOM 673 C C . ILE A 1 87 ? 1.070 -2.840 -8.612 1.00 98.56 87 ILE A C 1
ATOM 675 O O . ILE A 1 87 ? 0.389 -3.330 -9.514 1.00 98.56 87 ILE A O 1
ATOM 679 N N . GLY A 1 88 ? 1.412 -1.558 -8.576 1.00 98.12 88 GLY A N 1
ATOM 680 C CA . GLY A 1 88 ? 0.943 -0.567 -9.532 1.00 98.12 88 GLY A CA 1
ATOM 681 C C . GLY A 1 88 ? 1.907 0.601 -9.665 1.00 98.12 88 GLY A C 1
ATOM 682 O O . GLY A 1 88 ? 2.971 0.626 -9.042 1.00 98.12 88 GLY A O 1
ATOM 683 N N . VAL A 1 89 ? 1.516 1.563 -10.488 1.00 97.31 89 VAL A N 1
ATOM 684 C CA . VAL A 1 89 ? 2.265 2.798 -10.733 1.00 97.31 89 VAL A CA 1
ATOM 685 C C . VAL A 1 89 ? 1.408 4.004 -10.369 1.00 97.31 89 VAL A C 1
ATOM 687 O O . VAL A 1 89 ? 0.187 3.895 -10.270 1.00 97.31 89 VAL A O 1
ATOM 690 N N . SE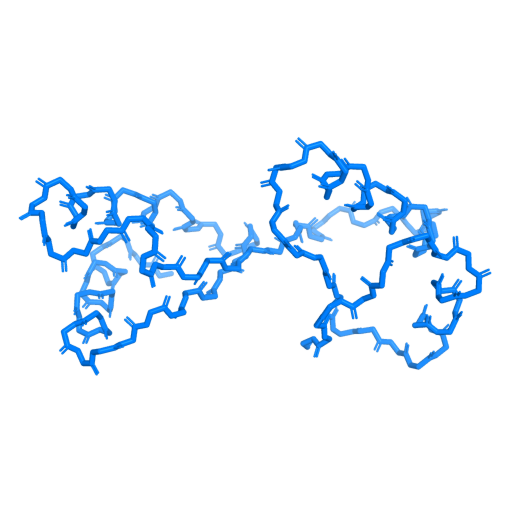R A 1 90 ? 2.044 5.155 -10.162 1.00 96.19 90 SER A N 1
ATOM 691 C CA . SER A 1 90 ? 1.320 6.409 -9.985 1.00 96.19 90 SER A CA 1
ATOM 692 C C . SER A 1 90 ? 2.037 7.558 -10.672 1.00 96.19 90 SER A C 1
ATOM 694 O O . SER A 1 90 ? 3.254 7.684 -10.518 1.00 96.19 90 SER A O 1
ATOM 696 N N . ASN A 1 91 ? 1.288 8.382 -11.409 1.00 95.00 91 ASN A N 1
ATOM 697 C CA . ASN A 1 91 ? 1.802 9.491 -12.225 1.00 95.00 91 ASN A CA 1
ATOM 698 C C . ASN A 1 91 ? 2.819 9.064 -13.312 1.00 95.00 91 ASN A C 1
ATOM 700 O O . ASN A 1 91 ? 3.798 9.768 -13.556 1.00 95.00 91 ASN A O 1
ATOM 704 N N . TYR A 1 92 ? 2.632 7.897 -13.942 1.00 95.06 92 TYR A N 1
ATOM 705 C CA . TYR A 1 92 ? 3.501 7.429 -15.035 1.00 95.06 92 TYR A CA 1
ATOM 706 C C . TYR A 1 92 ? 2.922 7.827 -16.394 1.00 95.06 92 TYR A C 1
ATOM 708 O O . TYR A 1 92 ? 1.715 7.721 -16.608 1.00 95.06 92 TYR A O 1
ATOM 716 N N . SER A 1 93 ? 3.781 8.238 -17.330 1.00 96.38 93 SER A N 1
ATOM 717 C CA . SER A 1 93 ? 3.370 8.512 -18.711 1.00 96.38 93 SER A CA 1
ATOM 718 C C . SER A 1 93 ? 3.084 7.215 -19.489 1.00 96.38 93 SER A C 1
ATOM 720 O O . SER A 1 93 ? 3.613 6.154 -19.127 1.00 96.38 93 SER A O 1
ATOM 722 N N . PRO A 1 94 ? 2.310 7.269 -20.591 1.00 97.62 94 PRO A N 1
ATOM 723 C CA . PRO A 1 94 ? 2.080 6.109 -21.454 1.00 97.62 94 PRO A CA 1
ATOM 724 C C . PRO A 1 94 ? 3.377 5.444 -21.933 1.00 97.62 94 PRO A C 1
ATOM 726 O O . PRO A 1 94 ? 3.484 4.220 -21.918 1.00 97.62 94 PRO A O 1
ATOM 729 N N . GLU A 1 95 ? 4.403 6.227 -22.267 1.00 97.25 95 GLU A N 1
ATOM 730 C CA . GLU A 1 95 ? 5.703 5.717 -22.721 1.00 97.25 95 GLU A CA 1
ATOM 731 C C . GLU A 1 95 ? 6.446 4.984 -21.595 1.00 97.25 95 GLU A C 1
ATOM 733 O O . GLU A 1 95 ? 7.113 3.972 -21.826 1.00 97.25 95 GLU A O 1
ATOM 738 N N . GLN A 1 96 ? 6.346 5.471 -20.353 1.00 96.44 96 GLN A N 1
ATOM 739 C CA . GLN A 1 96 ? 6.914 4.783 -19.190 1.00 96.44 96 GLN A CA 1
ATOM 740 C C . GLN A 1 96 ? 6.186 3.464 -18.915 1.00 96.44 96 GLN A C 1
ATOM 742 O O . GLN A 1 96 ? 6.846 2.460 -18.636 1.00 96.44 96 GLN A O 1
ATOM 747 N N . ILE A 1 97 ? 4.855 3.450 -19.031 1.00 97.50 97 ILE A N 1
ATOM 748 C CA . ILE A 1 97 ? 4.034 2.240 -18.904 1.00 97.50 97 ILE A CA 1
ATOM 749 C C . ILE A 1 97 ? 4.412 1.231 -19.993 1.00 97.50 97 ILE A C 1
ATOM 751 O O . ILE A 1 97 ? 4.726 0.086 -19.675 1.00 97.50 97 ILE A O 1
ATOM 755 N N . GLU A 1 98 ? 4.484 1.645 -21.258 1.00 97.31 98 GLU A N 1
ATOM 756 C CA . GLU A 1 98 ? 4.859 0.772 -22.378 1.00 97.31 98 GLU A CA 1
ATOM 757 C C . GLU A 1 98 ? 6.243 0.141 -22.163 1.00 97.31 98 GLU A C 1
ATOM 759 O O . GLU A 1 98 ? 6.447 -1.059 -22.366 1.00 97.31 98 GLU A O 1
ATOM 764 N N . ARG A 1 99 ? 7.207 0.935 -21.684 1.00 97.06 99 ARG A N 1
ATOM 765 C CA . ARG A 1 99 ? 8.551 0.454 -21.342 1.00 97.06 99 ARG A CA 1
ATOM 766 C C . ARG A 1 99 ? 8.553 -0.607 -20.247 1.00 97.06 99 ARG A C 1
ATOM 768 O O . ARG A 1 99 ? 9.404 -1.495 -20.298 1.00 97.06 99 ARG A O 1
ATOM 775 N N . ILE A 1 100 ? 7.663 -0.502 -19.259 1.00 97.19 100 ILE A N 1
ATOM 776 C CA . ILE A 1 100 ? 7.490 -1.529 -18.225 1.00 97.19 100 ILE A CA 1
ATOM 777 C C . ILE A 1 100 ? 6.890 -2.784 -18.853 1.00 97.19 100 ILE A C 1
ATOM 779 O O . ILE A 1 100 ? 7.492 -3.851 -18.741 1.00 97.19 100 ILE A O 1
ATOM 783 N N . LEU A 1 101 ? 5.769 -2.640 -19.568 1.00 96.50 101 LEU A N 1
ATOM 784 C CA . LEU A 1 101 ? 5.009 -3.752 -20.145 1.00 96.50 101 LEU A CA 1
ATOM 785 C C . LEU A 1 101 ? 5.839 -4.615 -21.106 1.00 96.50 101 LEU A C 1
ATOM 787 O O . LEU A 1 101 ? 5.666 -5.829 -21.144 1.00 96.50 101 LEU A O 1
ATOM 791 N N . LYS A 1 102 ? 6.807 -4.025 -21.819 1.00 96.88 102 LYS A N 1
ATOM 792 C CA . LYS A 1 102 ? 7.758 -4.759 -22.682 1.00 96.88 102 LYS A CA 1
ATOM 793 C C . LYS A 1 102 ? 8.635 -5.770 -21.938 1.00 96.88 102 LYS A C 1
ATOM 795 O O . LYS A 1 102 ? 9.214 -6.647 -22.571 1.00 96.88 102 LYS A O 1
ATOM 800 N N . THR A 1 103 ? 8.799 -5.615 -20.627 1.00 95.81 103 THR A N 1
ATOM 801 C CA . THR A 1 103 ? 9.730 -6.423 -19.819 1.00 95.81 103 THR A CA 1
ATOM 802 C C . THR A 1 103 ? 9.096 -7.033 -18.571 1.00 95.81 103 THR A C 1
ATOM 804 O O . THR A 1 103 ? 9.765 -7.786 -17.867 1.00 95.81 103 THR A O 1
ATOM 807 N N . SER A 1 104 ? 7.836 -6.704 -18.276 1.00 96.38 104 SER A N 1
ATOM 808 C CA . SER A 1 104 ? 7.150 -7.130 -17.059 1.00 96.38 104 SER A CA 1
ATOM 809 C C . SER A 1 104 ? 6.757 -8.603 -17.109 1.00 96.38 104 SER A C 1
ATOM 811 O O . SER A 1 104 ? 6.219 -9.077 -18.108 1.00 96.38 104 SER A O 1
ATOM 813 N N . THR A 1 105 ? 6.946 -9.294 -15.991 1.00 97.88 105 THR A N 1
ATOM 814 C CA . THR A 1 105 ? 6.418 -10.641 -15.733 1.00 97.88 105 THR A CA 1
ATOM 815 C C . THR A 1 105 ? 5.189 -10.622 -14.824 1.00 97.88 105 THR A C 1
ATOM 817 O O . THR A 1 105 ? 4.439 -11.594 -14.783 1.00 97.88 105 THR A O 1
ATOM 820 N N . VAL A 1 106 ? 4.963 -9.515 -14.110 1.00 97.81 106 VAL A N 1
ATOM 821 C CA . VAL A 1 106 ? 3.769 -9.252 -13.298 1.00 97.81 106 VAL A CA 1
ATOM 822 C C . VAL A 1 106 ? 3.041 -8.037 -13.886 1.00 97.81 106 VAL A C 1
ATOM 824 O O . VAL A 1 106 ? 3.694 -7.025 -14.153 1.00 97.81 106 VAL A O 1
ATOM 827 N N . PRO A 1 107 ? 1.710 -8.092 -14.088 1.00 96.88 107 PRO A N 1
ATOM 828 C CA . PRO A 1 107 ? 0.966 -6.971 -14.650 1.00 96.88 107 PRO A CA 1
ATOM 829 C C . PRO A 1 107 ? 0.941 -5.762 -13.707 1.00 96.88 107 PRO A C 1
ATOM 831 O O . PRO A 1 107 ? 1.015 -5.881 -12.481 1.00 96.88 107 PRO A O 1
ATOM 834 N N . ILE A 1 108 ? 0.769 -4.577 -14.293 1.00 97.94 108 ILE A N 1
ATOM 835 C CA . ILE A 1 108 ? 0.409 -3.369 -13.550 1.00 97.94 108 ILE A CA 1
ATOM 836 C C . ILE A 1 108 ? -1.063 -3.506 -13.145 1.00 97.94 108 ILE A C 1
ATOM 838 O O . ILE A 1 108 ? -1.945 -3.434 -13.995 1.00 97.94 108 ILE A O 1
ATOM 842 N N . HIS A 1 109 ? -1.337 -3.717 -11.856 1.00 98.31 109 HIS A N 1
ATOM 843 C CA . HIS A 1 109 ? -2.700 -3.959 -11.363 1.00 98.31 109 HIS A CA 1
ATOM 844 C C . HIS A 1 109 ? -3.524 -2.669 -11.236 1.00 98.31 109 HIS A C 1
ATOM 846 O O . HIS A 1 109 ? -4.748 -2.715 -11.277 1.00 98.31 109 HIS A O 1
ATOM 852 N N . ASN A 1 110 ? -2.855 -1.528 -11.039 1.00 98.25 110 ASN A N 1
ATOM 853 C CA . ASN A 1 110 ? -3.473 -0.214 -10.893 1.00 98.25 110 ASN A CA 1
ATOM 854 C C . ASN A 1 110 ? -2.521 0.889 -11.386 1.00 98.25 110 ASN A C 1
ATOM 856 O O . ASN A 1 110 ? -1.308 0.802 -11.170 1.00 98.25 110 ASN A O 1
ATOM 860 N N . CYS A 1 111 ? -3.075 1.933 -12.000 1.00 97.19 111 CYS A N 1
ATOM 861 C CA . CYS A 1 111 ? -2.373 3.164 -12.355 1.00 97.19 111 CYS A CA 1
ATOM 862 C C . CYS A 1 111 ? -3.137 4.339 -11.736 1.00 97.19 111 CYS A C 1
ATOM 864 O O . CYS A 1 111 ? -4.284 4.566 -12.115 1.00 97.19 111 CYS A O 1
ATOM 866 N N . GLN A 1 112 ? -2.521 5.032 -10.774 1.00 96.62 112 GLN A N 1
ATOM 867 C CA . GLN A 1 112 ? -3.132 6.140 -10.022 1.00 96.62 112 GLN A CA 1
ATOM 868 C C . GLN A 1 112 ? -2.580 7.505 -10.428 1.00 96.62 112 GLN A C 1
ATOM 870 O O . GLN A 1 112 ? -1.342 7.695 -10.358 1.00 96.62 112 GLN A O 1
#

InterPro domains:
  IPR018170 Aldo/keto reductase, conserved site [PS00062] (75-92)
  IPR018170 Aldo/keto reductase, conserved site [PS00798] (17-34)
  IPR020471 Aldo-keto reductase [PTHR11732] (3-66)
  IPR023210 NADP-dependent oxidoreductase domain [PF00248] (5-63)
  IPR023210 NADP-dependent oxidoreductase domain [PF00248] (66-108)
  IPR036812 NAD(P)-dependent oxidoreductase domain superfamily [G3DSA:3.20.20.100] (1-61)
  IPR036812 NAD(P)-dependent oxidoreductase domain superfamily [G3DSA:3.20.20.100] (62-112)
  IPR036812 NAD(P)-dependent oxidoreductase domain superfamily [SSF51430] (3-112)

Radius of gyration: 16.34 Å; chains: 1; bounding box: 39×28×42 Å

Organism: Teladorsagia circumcincta (NCBI:txid45464)